Protein AF-A0A929J2R2-F1 (afdb_monomer)

Mean predicted aligned error: 6.86 Å

Foldseek 3Di:
DCPVVVCVVVPDPVVVVVVVVVVVVVVVVVCVVVQVPDDPVRNVVVVVVD

Structure (mmCIF, N/CA/C/O backbone):
data_AF-A0A929J2R2-F1
#
_ent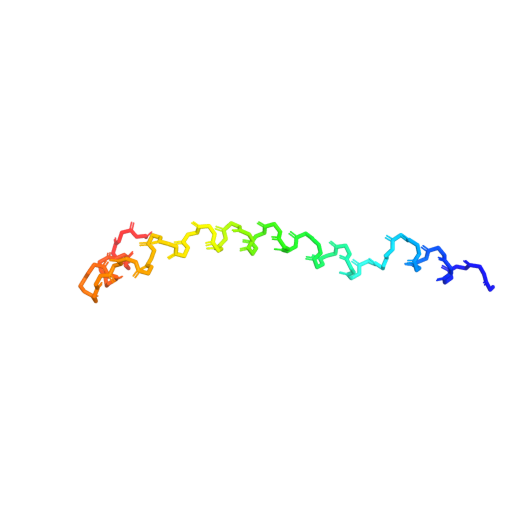ry.id   AF-A0A929J2R2-F1
#
loop_
_atom_site.group_PDB
_atom_site.id
_atom_site.type_symbol
_atom_site.label_atom_id
_atom_site.label_alt_id
_atom_site.label_comp_id
_atom_site.label_asym_id
_atom_site.label_entity_id
_atom_site.label_seq_id
_atom_site.pdbx_PDB_ins_code
_atom_site.Cartn_x
_atom_site.Cartn_y
_atom_site.Cartn_z
_atom_site.occupancy
_atom_site.B_iso_or_equiv
_atom_site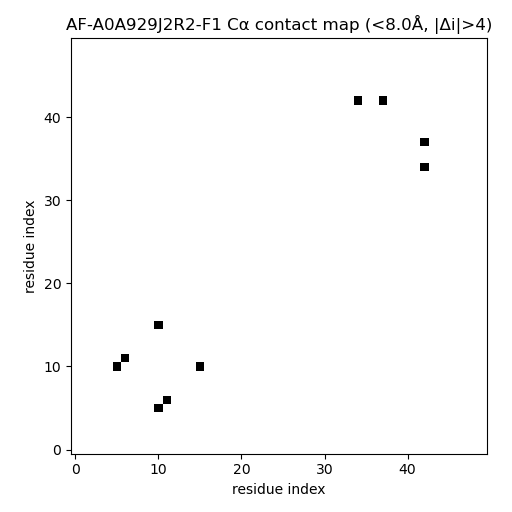.auth_seq_id
_atom_site.auth_comp_id
_atom_site.auth_asym_id
_atom_site.auth_atom_id
_atom_site.pdbx_PDB_model_num
ATOM 1 N N . MET A 1 1 ? 25.014 4.801 -30.544 1.00 55.28 1 MET A N 1
ATOM 2 C CA . MET A 1 1 ? 23.776 5.612 -30.580 1.00 55.28 1 MET A CA 1
ATOM 3 C C . MET A 1 1 ? 22.471 4.808 -30.777 1.00 55.28 1 MET A C 1
ATOM 5 O O . MET A 1 1 ? 21.429 5.427 -30.896 1.00 55.28 1 MET A O 1
ATOM 9 N N . PHE A 1 2 ? 22.459 3.463 -30.683 1.00 60.94 2 PHE A N 1
ATOM 10 C CA . PHE A 1 2 ? 21.222 2.650 -30.798 1.00 60.94 2 PHE A CA 1
ATOM 11 C C . PHE A 1 2 ? 20.669 2.076 -29.473 1.00 60.94 2 PHE A C 1
ATOM 13 O O . PHE A 1 2 ? 19.494 1.728 -29.393 1.00 60.94 2 PHE A O 1
ATOM 20 N N . LYS A 1 3 ? 21.474 2.001 -28.401 1.00 61.00 3 LYS A N 1
ATOM 21 C CA . LYS A 1 3 ? 21.067 1.361 -27.128 1.00 61.00 3 LYS A CA 1
ATOM 22 C C . LYS A 1 3 ? 19.925 2.094 -26.397 1.00 61.00 3 LYS A C 1
ATOM 24 O O . LYS A 1 3 ? 19.110 1.454 -25.743 1.00 61.00 3 LYS A O 1
ATOM 29 N N . ASN A 1 4 ? 19.813 3.413 -26.568 1.00 61.62 4 ASN A N 1
ATOM 30 C CA . ASN A 1 4 ? 18.807 4.229 -25.874 1.00 61.62 4 ASN A CA 1
ATOM 31 C C . ASN A 1 4 ? 17.427 4.208 -26.557 1.00 61.62 4 ASN A C 1
ATOM 33 O O . ASN A 1 4 ? 16.424 4.486 -25.906 1.00 61.62 4 ASN A O 1
ATOM 37 N N . ALA A 1 5 ? 17.358 3.855 -27.847 1.00 66.88 5 ALA A N 1
ATOM 38 C CA . ALA A 1 5 ? 16.091 3.702 -28.565 1.00 66.88 5 ALA A CA 1
ATOM 39 C C . ALA A 1 5 ? 15.355 2.423 -28.127 1.00 66.88 5 ALA A C 1
ATOM 41 O O . ALA A 1 5 ? 14.150 2.446 -27.898 1.00 66.88 5 ALA A O 1
ATOM 42 N N . LEU A 1 6 ? 16.096 1.332 -27.902 1.00 68.75 6 LEU A N 1
ATOM 43 C CA . LEU A 1 6 ? 15.540 0.073 -27.395 1.00 68.75 6 LEU A CA 1
ATOM 44 C C . LEU A 1 6 ? 15.002 0.219 -25.964 1.00 68.75 6 LEU A C 1
ATOM 46 O O . LEU A 1 6 ? 13.911 -0.259 -25.674 1.00 68.75 6 LEU A O 1
ATOM 50 N N . ALA A 1 7 ? 15.706 0.935 -25.082 1.00 71.06 7 ALA A N 1
ATOM 51 C CA . ALA A 1 7 ? 15.214 1.207 -23.728 1.00 71.06 7 ALA A CA 1
ATOM 52 C C . ALA A 1 7 ? 13.923 2.051 -23.716 1.00 71.06 7 ALA A C 1
ATOM 54 O O . ALA A 1 7 ? 13.075 1.837 -22.857 1.00 71.06 7 ALA A O 1
ATOM 55 N N . LYS A 1 8 ? 13.734 2.964 -24.682 1.00 68.50 8 LYS A N 1
ATOM 56 C CA . LYS A 1 8 ? 12.479 3.725 -24.832 1.00 68.50 8 LYS A CA 1
ATOM 57 C C . LYS A 1 8 ? 11.305 2.857 -25.296 1.00 68.50 8 LYS A C 1
ATOM 59 O O . LYS A 1 8 ? 10.192 3.073 -24.838 1.00 68.50 8 LYS A O 1
ATOM 64 N N . MET A 1 9 ? 11.551 1.871 -26.160 1.00 72.19 9 MET A N 1
ATOM 65 C CA . MET A 1 9 ? 10.506 0.963 -26.657 1.00 72.19 9 MET A CA 1
ATOM 66 C C . MET A 1 9 ? 10.159 -0.150 -25.654 1.00 72.19 9 MET A C 1
ATOM 68 O O . MET A 1 9 ? 8.997 -0.519 -25.514 1.00 72.19 9 MET A O 1
ATOM 72 N N . PHE A 1 10 ? 11.151 -0.683 -24.934 1.00 75.25 10 PHE A N 1
ATOM 73 C CA . PHE A 1 10 ? 10.983 -1.829 -24.027 1.00 75.25 10 PHE A CA 1
ATOM 74 C C . PHE A 1 10 ? 10.929 -1.461 -22.537 1.00 75.25 10 PHE A C 1
ATOM 76 O O . PHE A 1 10 ? 10.743 -2.344 -21.690 1.00 75.25 10 PHE A O 1
ATOM 83 N N . GLY A 1 11 ? 11.086 -0.178 -22.216 1.00 82.50 11 GLY A N 1
ATOM 84 C CA . GLY A 1 11 ? 11.221 0.317 -20.852 1.00 82.50 11 GLY A CA 1
ATOM 85 C C . GLY A 1 11 ? 12.583 -0.005 -20.234 1.00 82.50 11 GLY A C 1
ATOM 86 O O . GLY A 1 11 ? 13.269 -0.970 -20.588 1.00 82.50 11 GLY A O 1
ATOM 87 N N . SER A 1 12 ? 12.970 0.815 -19.266 1.00 89.06 12 SER A N 1
ATOM 88 C CA . SER A 1 12 ? 14.155 0.618 -18.442 1.00 89.06 12 SER A CA 1
ATOM 89 C C . SER A 1 12 ? 13.961 -0.515 -17.425 1.00 89.06 12 SER A C 1
ATOM 91 O O . SER A 1 12 ? 12.853 -0.995 -17.169 1.00 89.06 12 SER A O 1
ATOM 93 N N . ARG A 1 13 ? 15.057 -0.934 -16.782 1.00 87.56 13 ARG A N 1
ATOM 94 C CA . ARG A 1 13 ? 15.002 -1.841 -15.625 1.00 87.56 13 ARG A CA 1
ATOM 95 C C . ARG A 1 13 ? 14.095 -1.283 -14.521 1.00 87.56 13 ARG A C 1
ATOM 97 O O . ARG A 1 13 ? 13.331 -2.047 -13.941 1.00 87.56 13 ARG A O 1
ATOM 104 N N . ASN A 1 14 ? 14.139 0.027 -14.281 1.00 89.44 14 ASN A N 1
ATOM 105 C CA . ASN A 1 14 ? 13.309 0.675 -13.267 1.00 89.44 14 ASN A CA 1
ATOM 106 C C . ASN A 1 14 ? 11.823 0.605 -13.630 1.00 89.44 14 ASN A C 1
ATOM 108 O O . ASN A 1 14 ? 11.019 0.234 -12.782 1.00 89.44 14 ASN A O 1
ATOM 112 N N . ASP A 1 15 ? 11.465 0.831 -14.896 1.00 90.25 15 ASP A N 1
ATOM 113 C CA . ASP A 1 15 ? 10.069 0.724 -15.351 1.00 90.25 15 ASP A CA 1
ATOM 114 C C . ASP A 1 15 ? 9.512 -0.686 -15.137 1.00 90.25 15 ASP A C 1
ATOM 116 O O . ASP A 1 15 ? 8.348 -0.864 -14.780 1.00 90.25 15 ASP A O 1
ATOM 120 N N . ARG A 1 16 ? 10.350 -1.713 -15.318 1.00 90.19 16 ARG A N 1
ATOM 121 C CA . ARG A 1 16 ? 9.966 -3.106 -15.051 1.00 90.19 16 ARG A CA 1
ATOM 122 C C . ARG A 1 16 ? 9.744 -3.360 -13.563 1.00 90.19 16 ARG A C 1
ATOM 124 O O . ARG A 1 16 ? 8.759 -4.005 -13.216 1.00 90.19 16 ARG A O 1
ATOM 131 N N . LEU A 1 17 ? 10.618 -2.841 -12.701 1.00 92.31 17 LEU A N 1
ATOM 132 C CA . LEU A 1 17 ? 10.468 -2.958 -11.248 1.00 92.31 17 LEU A CA 1
ATOM 133 C C . LEU A 1 17 ? 9.201 -2.244 -10.756 1.00 92.31 17 LEU A C 1
ATOM 135 O O . LEU A 1 17 ? 8.443 -2.808 -9.973 1.00 92.31 17 LEU A O 1
ATOM 139 N N . ILE A 1 18 ? 8.914 -1.046 -11.270 1.00 93.44 18 ILE A N 1
ATOM 140 C CA . ILE A 1 18 ? 7.682 -0.307 -10.955 1.00 93.44 18 ILE A CA 1
AT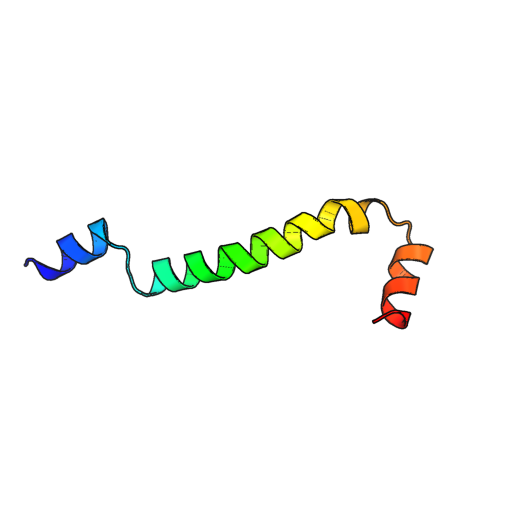OM 141 C C . ILE A 1 18 ? 6.450 -1.097 -11.426 1.00 93.44 18 ILE A C 1
ATOM 143 O O . ILE A 1 18 ? 5.506 -1.293 -10.662 1.00 93.44 18 ILE A O 1
ATOM 147 N N . LYS A 1 19 ? 6.479 -1.651 -12.647 1.00 92.88 19 LYS A N 1
ATOM 148 C CA . LYS A 1 19 ? 5.397 -2.512 -13.160 1.00 92.88 19 LYS A CA 1
ATOM 149 C C . LYS A 1 19 ? 5.151 -3.755 -12.308 1.00 92.88 19 LYS A C 1
ATOM 151 O O . LYS A 1 19 ? 4.008 -4.191 -12.192 1.00 92.88 19 LYS A O 1
ATOM 156 N N . GLN A 1 20 ? 6.191 -4.338 -11.716 1.00 93.06 20 GLN A N 1
ATOM 157 C CA . GLN A 1 20 ? 6.029 -5.457 -10.788 1.00 93.06 20 GLN A CA 1
ATOM 158 C C . GLN A 1 20 ? 5.319 -5.019 -9.502 1.00 93.06 20 GLN A C 1
ATOM 160 O O . GLN A 1 20 ? 4.395 -5.706 -9.066 1.00 93.06 20 GLN A O 1
ATOM 165 N N . GLN A 1 21 ? 5.681 -3.859 -8.947 1.00 96.12 21 GLN A N 1
ATOM 166 C CA . GLN A 1 21 ? 5.040 -3.311 -7.748 1.00 96.12 21 GLN A CA 1
ATOM 167 C C . GLN A 1 21 ? 3.562 -2.970 -7.969 1.00 96.12 21 GLN A C 1
ATOM 169 O O . GLN A 1 21 ? 2.759 -3.194 -7.067 1.00 96.12 21 GLN A O 1
ATOM 174 N N . PHE A 1 22 ? 3.156 -2.554 -9.177 1.00 96.56 22 PHE A N 1
ATOM 175 C CA . PHE A 1 22 ? 1.737 -2.308 -9.474 1.00 96.56 22 PHE A CA 1
ATOM 176 C C . PHE A 1 22 ? 0.831 -3.523 -9.234 1.00 96.56 22 PHE A C 1
ATOM 178 O O . PHE A 1 22 ? -0.342 -3.349 -8.914 1.00 96.56 22 PHE A O 1
ATOM 185 N N . LYS A 1 23 ? 1.352 -4.755 -9.321 1.00 95.06 23 LYS A N 1
ATOM 186 C CA . LYS A 1 23 ? 0.577 -5.949 -8.948 1.00 95.06 23 LYS A CA 1
ATOM 187 C C . LYS A 1 23 ? 0.263 -5.987 -7.451 1.00 95.06 23 LYS A C 1
ATOM 189 O O . LYS A 1 23 ? -0.826 -6.408 -7.082 1.00 95.06 23 LYS A O 1
ATOM 194 N N . ALA A 1 24 ? 1.210 -5.579 -6.606 1.00 96.00 24 ALA A N 1
ATOM 195 C CA . ALA A 1 24 ? 1.007 -5.489 -5.163 1.00 96.00 24 ALA A CA 1
ATOM 196 C C . ALA A 1 24 ? 0.069 -4.326 -4.818 1.00 96.00 24 ALA A C 1
ATOM 198 O O . ALA A 1 24 ? -0.873 -4.531 -4.065 1.00 96.00 24 ALA A O 1
ATOM 199 N N . VAL A 1 25 ? 0.254 -3.160 -5.449 1.00 97.31 25 VAL A N 1
ATOM 200 C CA . VAL A 1 25 ? -0.649 -2.003 -5.292 1.00 97.31 25 VAL A CA 1
ATOM 201 C C . VAL A 1 25 ? -2.087 -2.380 -5.635 1.00 97.31 25 VAL A C 1
ATOM 203 O O . VAL A 1 25 ? -2.982 -2.104 -4.851 1.00 97.31 25 VAL A O 1
ATOM 206 N N . LYS A 1 26 ? -2.315 -3.084 -6.754 1.00 97.19 26 LYS A N 1
ATOM 207 C CA . LYS A 1 26 ? -3.659 -3.552 -7.112 1.00 97.19 26 LYS A CA 1
ATOM 208 C C . LYS A 1 26 ? -4.270 -4.419 -6.009 1.00 97.19 26 LYS A C 1
ATOM 210 O O . LYS A 1 26 ? -5.377 -4.142 -5.579 1.00 97.19 26 LYS A O 1
ATOM 215 N N . LYS A 1 27 ? -3.524 -5.414 -5.517 1.00 95.94 27 LYS A N 1
ATOM 216 C CA . LYS A 1 27 ? -3.988 -6.283 -4.425 1.00 95.94 27 LYS A CA 1
ATOM 217 C C . LYS A 1 27 ? -4.311 -5.506 -3.150 1.00 95.94 27 LYS A C 1
ATOM 219 O O . LYS A 1 27 ? -5.246 -5.880 -2.464 1.00 95.94 27 LYS A O 1
ATOM 224 N N . ILE A 1 28 ? -3.538 -4.468 -2.828 1.00 96.38 28 ILE A N 1
ATOM 225 C CA . ILE A 1 28 ? -3.789 -3.607 -1.665 1.00 96.38 28 ILE A CA 1
ATOM 226 C C . ILE A 1 28 ? -5.077 -2.804 -1.874 1.00 96.38 28 ILE A C 1
ATOM 228 O O . ILE A 1 28 ? -5.927 -2.796 -0.992 1.00 96.38 28 ILE A O 1
ATOM 232 N N . ASN A 1 29 ? -5.257 -2.188 -3.044 1.00 96.75 2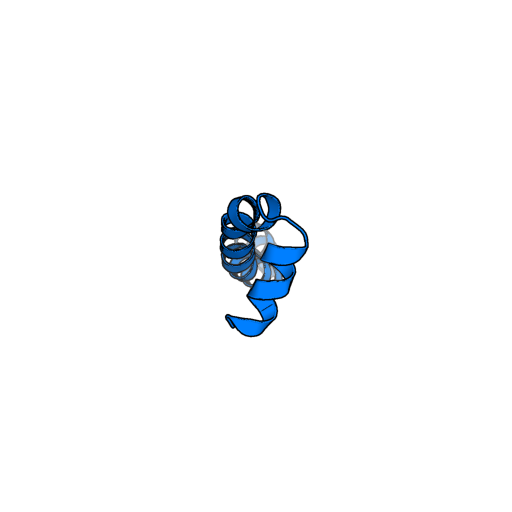9 ASN A N 1
ATOM 233 C CA . ASN A 1 29 ? -6.462 -1.415 -3.357 1.00 96.75 29 ASN A CA 1
ATOM 234 C C . ASN A 1 29 ? -7.720 -2.296 -3.391 1.00 96.75 29 ASN A C 1
ATOM 236 O O . ASN A 1 29 ? -8.785 -1.859 -2.977 1.00 96.75 29 ASN A O 1
ATOM 240 N N . ASP A 1 30 ? -7.601 -3.558 -3.814 1.00 96.56 30 ASP A N 1
ATOM 241 C CA . ASP A 1 30 ? -8.711 -4.516 -3.765 1.00 96.56 30 ASP A CA 1
ATOM 242 C C . ASP A 1 30 ? -9.196 -4.771 -2.311 1.00 96.56 30 ASP A C 1
ATOM 244 O O . ASP A 1 30 ? -10.340 -5.177 -2.113 1.00 96.56 30 ASP A O 1
ATOM 248 N N . LEU A 1 31 ? -8.368 -4.504 -1.285 1.00 95.00 31 LEU A N 1
ATOM 249 C CA . LEU A 1 31 ? -8.748 -4.589 0.136 1.00 95.00 31 LEU A CA 1
ATOM 250 C C . LEU A 1 31 ? -9.442 -3.319 0.658 1.00 95.00 31 LEU A C 1
ATOM 252 O O . LEU A 1 31 ? -10.073 -3.369 1.714 1.00 95.00 31 LEU A O 1
ATOM 256 N N . GLU A 1 32 ? -9.344 -2.193 -0.055 1.00 94.69 32 GLU A N 1
ATOM 257 C CA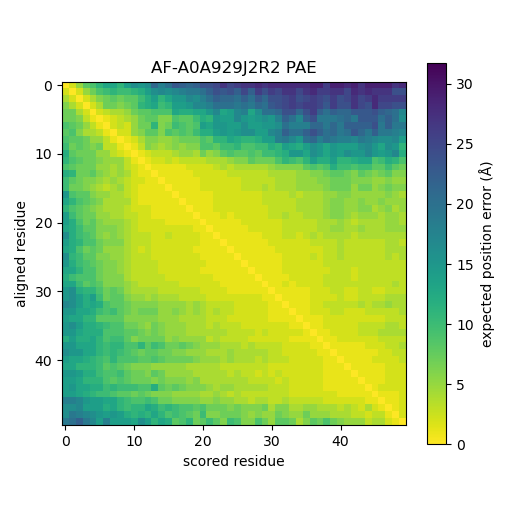 . GLU A 1 32 ? -9.810 -0.876 0.404 1.00 94.69 32 GLU A CA 1
ATOM 258 C C . GLU A 1 32 ? -11.296 -0.895 0.759 1.00 94.69 32 GLU A C 1
ATOM 260 O O . GLU A 1 32 ? -11.667 -0.501 1.858 1.00 94.69 32 GLU A O 1
ATOM 265 N N . SER A 1 33 ? -12.144 -1.459 -0.107 1.00 93.56 33 SER A N 1
ATOM 266 C CA . SER A 1 33 ? -13.593 -1.525 0.140 1.00 93.56 33 SER A CA 1
ATOM 267 C C . SER A 1 33 ? -13.956 -2.274 1.428 1.00 93.56 33 SER A C 1
ATOM 269 O O . SER A 1 33 ? -14.938 -1.925 2.075 1.00 93.56 33 SER A O 1
ATOM 271 N N . GLY A 1 34 ? -13.172 -3.290 1.810 1.00 92.75 34 GLY A N 1
ATOM 272 C CA . GLY A 1 34 ? -13.397 -4.052 3.039 1.00 92.75 34 GLY A CA 1
ATOM 273 C C . GLY A 1 34 ? -12.950 -3.303 4.292 1.00 92.75 34 GLY A C 1
ATOM 274 O O . GLY A 1 34 ? -13.611 -3.397 5.318 1.00 92.75 34 GLY A O 1
ATOM 275 N N . ILE A 1 35 ? -11.855 -2.543 4.205 1.00 93.81 35 ILE A N 1
ATOM 276 C CA . ILE A 1 35 ? -11.327 -1.752 5.323 1.00 93.81 35 ILE A CA 1
ATOM 277 C C . ILE A 1 35 ? -12.134 -0.466 5.527 1.00 93.81 35 ILE A C 1
ATOM 279 O O . ILE A 1 35 ? -12.454 -0.125 6.660 1.00 93.81 35 ILE A O 1
ATOM 283 N N . SER A 1 36 ? -12.512 0.228 4.451 1.00 93.44 36 SER A N 1
ATOM 284 C CA . SER A 1 36 ? -13.292 1.472 4.516 1.00 93.44 36 SER A CA 1
ATOM 285 C C . SER A 1 36 ? -14.709 1.287 5.061 1.00 93.44 36 SER A C 1
ATOM 287 O O . SER A 1 36 ? -15.334 2.268 5.452 1.00 93.44 36 SER A O 1
ATOM 289 N N . ALA A 1 37 ? -15.228 0.058 5.068 1.00 94.50 37 ALA A N 1
ATOM 290 C CA . ALA A 1 37 ? -16.530 -0.264 5.642 1.00 94.50 37 ALA A CA 1
ATOM 291 C C . ALA A 1 37 ? -16.494 -0.471 7.168 1.00 94.50 37 ALA A C 1
ATOM 293 O O . ALA A 1 37 ? -17.559 -0.530 7.779 1.00 94.50 37 ALA A O 1
ATOM 294 N N . LEU A 1 38 ? -15.305 -0.602 7.771 1.00 95.38 38 LEU A N 1
ATOM 295 C CA . LEU A 1 38 ? -15.153 -0.870 9.202 1.00 95.38 38 LEU A CA 1
ATOM 296 C C . L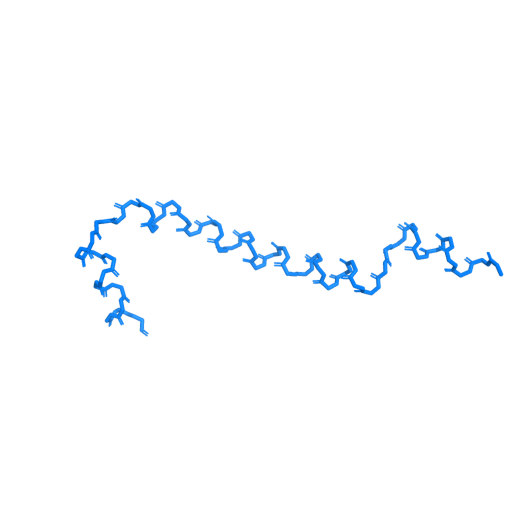EU A 1 38 ? -15.346 0.402 10.030 1.00 95.38 38 LEU A C 1
ATOM 298 O O . LEU A 1 38 ? -14.886 1.481 9.651 1.00 95.38 38 LEU A O 1
ATOM 302 N N . ASN A 1 39 ? -15.970 0.258 11.196 1.00 95.12 39 ASN A N 1
ATOM 303 C CA . ASN A 1 39 ? -15.947 1.293 12.232 1.00 95.12 39 ASN A CA 1
ATOM 304 C C . ASN A 1 39 ? -14.660 1.219 13.085 1.00 95.12 39 ASN A C 1
ATOM 306 O O . ASN A 1 39 ? -13.853 0.301 12.939 1.00 95.12 39 ASN A O 1
ATOM 310 N N . ASP A 1 40 ? -14.463 2.182 13.990 1.00 93.94 40 ASP A N 1
ATOM 311 C CA . ASP A 1 40 ? -13.242 2.288 14.804 1.00 93.94 40 ASP A CA 1
ATOM 312 C C . ASP A 1 40 ? -12.968 1.037 15.659 1.00 93.94 40 ASP A C 1
ATOM 314 O O . ASP A 1 40 ? -11.819 0.595 15.767 1.00 93.94 40 ASP A O 1
ATOM 318 N N . ASP A 1 41 ? -14.011 0.439 16.243 1.00 94.25 41 ASP A N 1
ATOM 319 C CA . ASP A 1 41 ? -13.884 -0.757 17.081 1.00 94.25 41 ASP A CA 1
ATOM 320 C C . ASP A 1 41 ? -13.533 -1.991 16.235 1.00 94.25 41 ASP A C 1
ATOM 322 O O . ASP A 1 41 ? -12.658 -2.781 16.602 1.00 94.25 41 ASP A O 1
ATOM 326 N N . GLU A 1 42 ? -14.162 -2.130 15.067 1.00 93.38 42 GLU A N 1
ATOM 327 C CA . GLU A 1 42 ? -13.888 -3.198 14.102 1.00 93.38 42 GLU A CA 1
ATOM 328 C C . GLU A 1 42 ? -12.480 -3.088 13.504 1.00 93.38 42 GLU A C 1
ATOM 330 O O . GLU A 1 42 ? -11.774 -4.092 13.376 1.00 93.38 42 GLU A O 1
ATOM 335 N N . LEU A 1 43 ? -12.031 -1.873 13.180 1.00 94.06 43 LEU A N 1
ATOM 336 C CA . LEU A 1 43 ? -10.684 -1.630 12.671 1.00 94.06 43 LEU A CA 1
ATOM 337 C C . LEU A 1 43 ? -9.626 -1.937 13.738 1.00 94.06 43 LEU A C 1
ATOM 339 O O . LEU A 1 43 ? -8.593 -2.532 13.433 1.00 94.06 43 LEU A O 1
ATOM 343 N N . LYS A 1 44 ? -9.892 -1.593 15.003 1.00 93.06 44 LYS A N 1
ATOM 344 C CA . LYS A 1 44 ? -9.014 -1.928 16.132 1.00 93.06 44 LYS A CA 1
ATOM 345 C C . LYS A 1 44 ? -8.924 -3.437 16.361 1.00 93.06 44 LYS A C 1
ATOM 347 O O . LYS A 1 44 ? -7.839 -3.946 16.646 1.00 93.06 44 LYS A O 1
ATOM 352 N N . ALA A 1 45 ? -10.032 -4.162 16.199 1.00 94.56 45 ALA A N 1
ATOM 353 C CA . ALA A 1 45 ? -10.056 -5.617 16.334 1.00 94.56 45 ALA A CA 1
ATOM 354 C C . ALA A 1 45 ? -9.148 -6.322 15.309 1.00 94.56 45 ALA A C 1
ATOM 356 O O . ALA A 1 45 ? -8.547 -7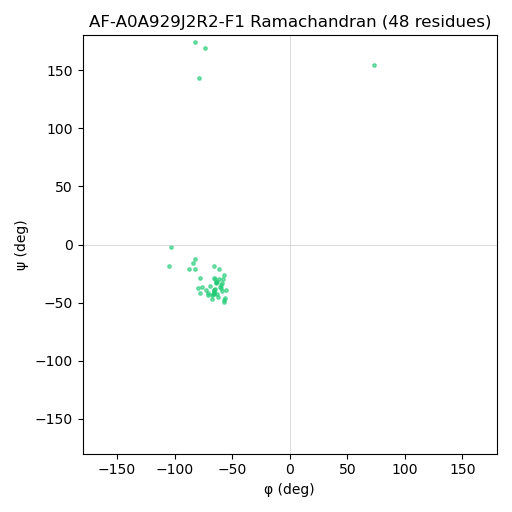.349 15.635 1.00 94.56 45 ALA A O 1
ATOM 357 N N . LYS A 1 46 ? -8.950 -5.738 14.115 1.00 91.75 46 LYS A N 1
ATOM 358 C CA . LYS A 1 46 ? -8.027 -6.282 13.104 1.00 91.75 46 LYS A CA 1
ATOM 359 C C . LYS A 1 46 ? -6.589 -6.425 13.602 1.00 91.75 46 LYS A C 1
ATOM 361 O O . LYS A 1 46 ? -5.906 -7.344 13.174 1.00 91.75 46 LYS A O 1
ATOM 366 N N . THR A 1 47 ? -6.125 -5.593 14.537 1.00 92.94 47 THR A N 1
ATOM 367 C CA . THR A 1 47 ? -4.780 -5.740 15.129 1.00 92.94 47 THR A CA 1
ATOM 368 C C . THR A 1 47 ? -4.619 -7.029 15.938 1.00 92.94 47 THR A C 1
ATOM 370 O O . THR A 1 47 ? -3.513 -7.541 16.037 1.00 92.94 47 THR A O 1
ATOM 373 N N . THR A 1 48 ? -5.695 -7.548 16.531 1.00 93.75 48 THR A N 1
ATOM 374 C CA . THR A 1 48 ? -5.670 -8.812 17.287 1.00 93.75 48 THR A CA 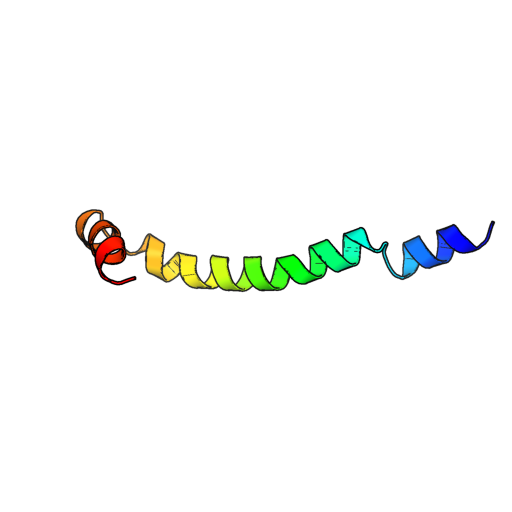1
ATOM 375 C C . THR A 1 48 ? -5.903 -10.033 16.390 1.00 93.75 48 THR A C 1
ATOM 377 O O . THR A 1 48 ? -5.554 -11.144 16.773 1.00 93.75 48 THR A O 1
ATOM 380 N N . GLU A 1 49 ? -6.502 -9.840 15.212 1.00 87.12 49 GLU A N 1
ATOM 381 C CA . GLU A 1 49 ? -6.811 -10.899 14.240 1.00 87.12 49 GLU A CA 1
ATOM 382 C C . GLU A 1 49 ? -5.592 -11.357 13.415 1.00 87.12 49 GLU A C 1
ATOM 384 O O . GLU A 1 49 ? -5.561 -12.512 12.987 1.00 87.12 49 GLU A O 1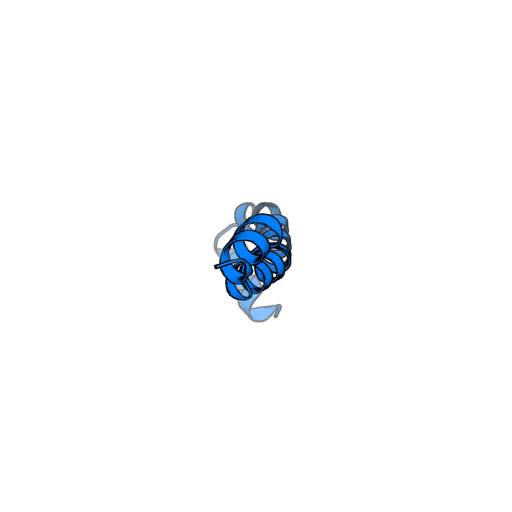
ATOM 389 N N . PHE A 1 50 ? -4.615 -10.472 13.181 1.00 87.12 50 PHE A N 1
ATOM 390 C CA . PHE A 1 50 ? -3.398 -10.736 12.396 1.00 87.12 50 PHE A CA 1
ATOM 391 C C . PHE A 1 50 ? -2.221 -11.212 13.253 1.00 87.12 50 PHE A C 1
ATOM 393 O O . PHE A 1 50 ? -1.459 -12.070 12.747 1.00 87.12 50 PHE A O 1
#

Secondary structure (DSSP, 8-state):
--HHHHHHHH--HHHHHHHHHHHHHHHHHTTHHHHTT--HHHHHHHHHH-

Sequence (50 aa):
MFKNALAKMFGSRNDRLIKQQFKAVKKINDLESGISALNDDELKAKTTEF

pLDDT: mean 87.8, std 11.5, range [55.28, 97.31]

Radius of gyration: 19.38 Å; Cα contacts (8 Å, |Δi|>4): 5; chains: 1; bounding box: 40×16×48 Å

Solvent-accessible surface area (backbone atoms only — not comparable to full-atom values): 3084 Å² total; per-residue (Å²): 138,63,74,68,58,52,36,69,76,71,46,47,75,65,53,51,53,53,58,56,50,48,59,54,52,50,59,53,57,71,45,42,71,66,58,74,70,48,52,74,68,59,53,55,49,50,71,77,74,111